Pr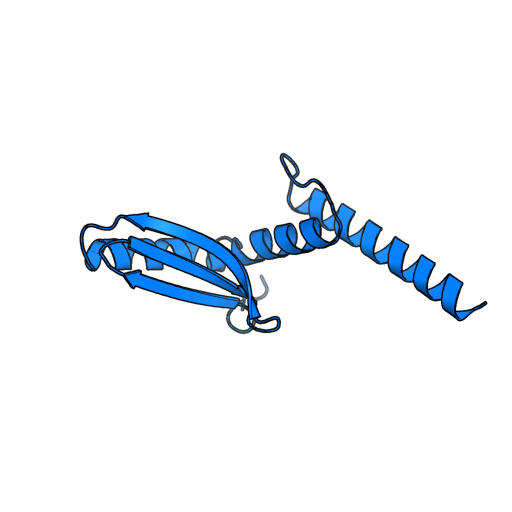otein AF-R7ZID2-F1 (afdb_monomer_lite)

Organism: NCBI:txid1285586

Structure (mmCIF, N/CA/C/O backbone):
data_AF-R7ZID2-F1
#
_entry.id   AF-R7ZID2-F1
#
loop_
_atom_site.group_PDB
_atom_site.id
_atom_site.t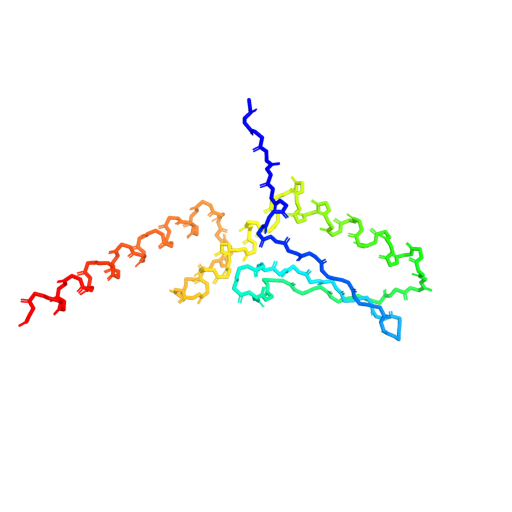ype_symbol
_atom_site.label_atom_id
_atom_site.label_alt_id
_atom_site.label_comp_id
_atom_site.label_asym_id
_atom_site.label_entity_id
_atom_site.label_seq_id
_atom_site.pdbx_PDB_ins_code
_atom_site.Cartn_x
_atom_site.Cartn_y
_atom_site.Cartn_z
_atom_site.occupancy
_atom_site.B_iso_or_equiv
_atom_site.auth_seq_id
_atom_site.auth_comp_id
_atom_site.auth_asym_id
_atom_site.auth_atom_id
_atom_site.pdbx_PDB_model_num
ATOM 1 N N . MET A 1 1 ? 17.368 -4.400 18.443 1.00 31.75 1 MET A N 1
ATOM 2 C CA . MET A 1 1 ? 16.375 -4.170 17.368 1.00 31.75 1 MET A CA 1
ATOM 3 C C . MET A 1 1 ? 15.806 -5.513 16.946 1.00 31.75 1 MET A C 1
ATOM 5 O O . MET A 1 1 ? 16.582 -6.377 16.565 1.00 31.75 1 MET A O 1
ATOM 9 N N . LYS A 1 2 ? 14.493 -5.725 17.108 1.00 29.16 2 LYS A N 1
ATOM 10 C CA . LYS A 1 2 ? 13.805 -6.955 16.678 1.00 29.16 2 LYS A CA 1
ATOM 11 C C . LYS A 1 2 ? 13.522 -6.880 15.169 1.00 29.16 2 LYS A C 1
ATOM 13 O O . LYS A 1 2 ? 13.290 -5.798 14.641 1.00 29.16 2 LYS A O 1
ATOM 18 N N . SER A 1 3 ? 13.624 -8.022 14.504 1.00 26.62 3 SER A N 1
ATOM 19 C CA . SER A 1 3 ? 13.600 -8.234 13.053 1.00 26.62 3 SER A CA 1
ATOM 20 C C . SER A 1 3 ? 12.329 -7.722 12.353 1.00 26.62 3 SER A C 1
ATOM 22 O O . SER A 1 3 ? 11.220 -7.943 12.832 1.00 26.62 3 SER A O 1
ATOM 24 N N . LYS A 1 4 ? 12.488 -7.099 11.173 1.00 41.12 4 LYS A N 1
ATOM 25 C CA . LYS A 1 4 ? 11.404 -6.847 10.206 1.00 41.12 4 LYS A CA 1
ATOM 26 C C . LYS A 1 4 ? 11.287 -8.053 9.271 1.00 41.12 4 LYS A C 1
ATOM 28 O O . LYS A 1 4 ? 12.157 -8.266 8.434 1.00 41.12 4 LYS A O 1
ATOM 33 N N . ILE A 1 5 ? 10.217 -8.836 9.401 1.00 42.88 5 ILE A N 1
ATOM 34 C CA . ILE A 1 5 ? 9.814 -9.819 8.386 1.00 42.88 5 ILE A CA 1
ATOM 35 C C . ILE A 1 5 ? 8.441 -9.391 7.864 1.00 42.88 5 ILE A C 1
ATOM 37 O O . ILE A 1 5 ? 7.422 -9.653 8.495 1.00 42.88 5 ILE A O 1
ATOM 41 N N . TYR A 1 6 ? 8.416 -8.737 6.700 1.00 52.06 6 TYR A N 1
ATOM 42 C CA . TYR A 1 6 ? 7.177 -8.388 5.984 1.00 52.06 6 TYR A CA 1
ATOM 43 C C . TYR A 1 6 ? 6.779 -9.427 4.917 1.00 52.06 6 TYR A C 1
ATOM 45 O O . TYR A 1 6 ? 5.757 -9.276 4.249 1.00 52.06 6 TYR A O 1
ATOM 53 N N . SER A 1 7 ? 7.552 -10.508 4.758 1.00 56.00 7 SER A N 1
ATOM 54 C CA . SER A 1 7 ? 7.496 -11.390 3.578 1.00 56.00 7 SER A CA 1
ATOM 55 C C . SER A 1 7 ? 6.252 -12.291 3.474 1.00 56.00 7 SER A C 1
ATOM 57 O O . SER A 1 7 ? 5.992 -12.869 2.414 1.00 56.00 7 SER A O 1
ATOM 59 N N . GLY A 1 8 ? 5.437 -12.385 4.528 1.00 66.12 8 GLY A N 1
ATOM 60 C CA . GLY A 1 8 ? 4.246 -13.242 4.546 1.00 66.12 8 GLY A CA 1
ATOM 61 C C . GLY A 1 8 ? 2.945 -12.581 4.077 1.00 66.12 8 GLY A C 1
ATOM 62 O O . GLY A 1 8 ? 2.106 -13.261 3.497 1.00 66.12 8 GLY A O 1
ATOM 63 N N . ARG A 1 9 ? 2.763 -11.273 4.307 1.00 82.50 9 ARG A N 1
ATOM 64 C CA . ARG A 1 9 ? 1.447 -10.605 4.166 1.00 82.50 9 ARG A CA 1
ATOM 65 C C . ARG A 1 9 ? 1.298 -9.747 2.923 1.00 82.50 9 ARG A C 1
ATOM 67 O O . ARG A 1 9 ? 0.179 -9.445 2.533 1.00 82.50 9 ARG A O 1
ATOM 74 N N . PHE A 1 10 ? 2.403 -9.371 2.296 1.00 87.62 10 PHE A N 1
ATOM 75 C CA . PHE A 1 10 ? 2.393 -8.509 1.125 1.00 87.62 10 PHE A CA 1
ATOM 76 C C . PHE A 1 10 ? 3.002 -9.228 -0.076 1.00 87.62 10 PHE A C 1
ATOM 78 O O . PHE A 1 10 ? 3.920 -10.042 0.061 1.00 87.62 10 PHE A O 1
ATOM 85 N N . LEU A 1 11 ? 2.464 -8.945 -1.254 1.00 88.19 11 LEU A N 1
ATOM 86 C CA . LEU A 1 11 ? 2.942 -9.419 -2.545 1.00 88.19 11 LEU A CA 1
ATOM 87 C C . LEU A 1 11 ? 3.190 -8.205 -3.434 1.00 88.19 11 LEU A C 1
ATOM 89 O O . LEU A 1 11 ? 2.358 -7.303 -3.489 1.00 88.19 11 LEU A O 1
ATOM 93 N N . ILE A 1 12 ? 4.323 -8.198 -4.131 1.00 89.25 12 ILE A N 1
ATOM 94 C CA . ILE A 1 12 ? 4.556 -7.258 -5.224 1.00 89.25 12 ILE A CA 1
ATOM 95 C C . ILE A 1 12 ? 4.369 -8.009 -6.533 1.00 89.25 12 ILE A C 1
ATOM 97 O O . ILE A 1 12 ? 4.993 -9.049 -6.741 1.00 89.25 12 ILE A O 1
ATOM 101 N N . CYS A 1 13 ? 3.516 -7.469 -7.396 1.00 88.25 13 CYS A N 1
ATOM 102 C CA . CYS A 1 13 ? 3.324 -7.953 -8.757 1.00 88.25 13 CYS A CA 1
ATOM 103 C C . CYS A 1 13 ? 3.794 -6.892 -9.745 1.00 88.25 13 CYS A C 1
ATOM 105 O O . CYS A 1 13 ? 3.577 -5.699 -9.529 1.00 88.25 13 CYS A O 1
ATOM 107 N N . SER A 1 14 ? 4.397 -7.344 -10.838 1.00 89.94 14 SER A N 1
ATOM 108 C CA . SER A 1 14 ? 4.783 -6.503 -11.964 1.00 89.94 14 SER A CA 1
ATOM 109 C C . SER A 1 14 ? 4.243 -7.090 -13.255 1.00 89.94 14 SER A C 1
ATOM 111 O O . SER A 1 14 ? 4.386 -8.291 -13.478 1.00 89.94 14 SER A O 1
ATOM 113 N N . ASP A 1 15 ? 3.682 -6.240 -14.103 1.00 90.44 15 ASP A N 1
ATOM 114 C CA . ASP A 1 15 ? 3.322 -6.569 -15.479 1.00 90.44 15 ASP A CA 1
ATOM 115 C C . ASP A 1 15 ? 3.930 -5.528 -16.421 1.00 90.44 15 ASP A C 1
ATOM 117 O O . ASP A 1 15 ? 3.907 -4.338 -16.110 1.00 90.44 15 ASP A O 1
ATOM 121 N N . ASN A 1 16 ? 4.488 -5.964 -17.549 1.00 87.06 16 ASN A N 1
ATOM 122 C CA . ASN A 1 16 ? 5.039 -5.073 -18.567 1.00 87.06 16 ASN A CA 1
ATOM 123 C C . ASN A 1 16 ? 4.384 -5.379 -19.908 1.00 87.06 16 ASN A C 1
ATOM 125 O O . ASN A 1 16 ? 4.825 -6.256 -20.652 1.00 87.06 16 ASN A O 1
ATOM 129 N N . THR A 1 17 ? 3.341 -4.617 -20.211 1.00 85.88 17 THR A N 1
ATOM 130 C CA . THR A 1 17 ? 2.546 -4.788 -21.422 1.00 85.88 17 THR A CA 1
ATOM 131 C C . THR A 1 17 ? 2.675 -3.536 -22.281 1.00 85.88 17 THR A C 1
ATOM 133 O O . THR A 1 17 ? 2.457 -2.421 -21.810 1.00 85.88 17 THR A O 1
ATOM 136 N N . ALA A 1 18 ? 3.044 -3.708 -23.555 1.00 86.56 18 ALA A N 1
ATOM 137 C CA . ALA A 1 18 ? 3.168 -2.623 -24.536 1.00 86.56 18 ALA A CA 1
ATOM 138 C C . ALA A 1 18 ? 4.056 -1.435 -24.084 1.00 86.56 18 ALA A C 1
ATOM 140 O O . ALA A 1 18 ? 3.774 -0.280 -24.404 1.00 86.56 18 ALA A O 1
ATOM 141 N N . GLY A 1 19 ? 5.131 -1.708 -23.332 1.00 87.88 19 GLY A N 1
ATOM 142 C CA . GLY A 1 19 ? 6.053 -0.681 -22.824 1.00 87.88 19 GLY A CA 1
ATOM 143 C C . GLY A 1 19 ? 5.527 0.104 -21.617 1.00 87.88 19 GLY A C 1
ATOM 144 O O . GLY A 1 19 ? 6.093 1.139 -21.260 1.00 87.88 19 GLY A O 1
ATOM 145 N N . ILE A 1 20 ? 4.444 -0.363 -20.991 1.00 94.00 20 ILE A N 1
ATOM 146 C CA . ILE A 1 20 ? 3.917 0.181 -19.741 1.00 94.00 20 ILE A CA 1
ATOM 147 C C . ILE A 1 20 ? 4.177 -0.834 -18.634 1.00 94.00 20 ILE A C 1
ATOM 149 O O . ILE A 1 20 ? 3.591 -1.917 -18.616 1.00 94.00 20 ILE A O 1
ATOM 153 N N . LEU A 1 21 ? 5.026 -0.445 -17.685 1.00 94.00 21 LEU A N 1
ATOM 154 C CA . LEU A 1 21 ? 5.239 -1.185 -16.454 1.00 94.00 21 LEU A CA 1
ATOM 155 C C . LEU A 1 21 ? 4.139 -0.820 -15.455 1.00 94.00 21 LEU A C 1
ATOM 157 O O . LEU A 1 21 ? 3.961 0.346 -15.100 1.00 94.00 21 LEU A O 1
ATOM 161 N N . THR A 1 22 ? 3.423 -1.831 -14.977 1.00 95.25 22 THR A N 1
ATOM 162 C CA . THR A 1 22 ? 2.477 -1.730 -13.867 1.00 95.25 22 THR A CA 1
ATOM 163 C C . THR A 1 22 ? 3.050 -2.464 -12.661 1.00 95.25 22 THR A C 1
ATOM 165 O O . THR A 1 22 ? 3.315 -3.661 -12.739 1.00 95.25 22 THR A O 1
ATOM 168 N N . LEU A 1 23 ? 3.209 -1.765 -11.539 1.00 94.06 23 LEU A N 1
ATOM 169 C CA . LEU A 1 23 ? 3.682 -2.304 -10.265 1.00 94.06 23 LEU A CA 1
ATOM 170 C C . LEU A 1 23 ? 2.556 -2.238 -9.238 1.00 94.06 23 LEU A C 1
ATOM 172 O O . LEU A 1 23 ? 1.921 -1.199 -9.069 1.00 94.06 23 LEU A O 1
ATOM 176 N N . LYS A 1 24 ? 2.302 -3.345 -8.543 1.00 94.19 24 LYS A N 1
ATOM 177 C CA . LYS A 1 24 ? 1.221 -3.458 -7.558 1.00 94.19 24 LYS A CA 1
ATOM 178 C C . LYS A 1 24 ? 1.755 -3.930 -6.223 1.00 94.19 24 LYS A C 1
ATOM 180 O O . LYS A 1 24 ? 2.520 -4.888 -6.179 1.00 94.19 24 LYS A O 1
ATOM 185 N N . LEU A 1 25 ? 1.312 -3.291 -5.142 1.00 94.12 25 LEU A N 1
ATOM 186 C CA . LEU A 1 25 ? 1.401 -3.831 -3.787 1.00 94.12 25 LEU A CA 1
ATOM 187 C C . LEU A 1 25 ? 0.055 -4.461 -3.427 1.00 94.12 25 LEU A C 1
ATOM 189 O O . LEU A 1 25 ? -0.972 -3.787 -3.451 1.00 94.12 25 LEU A O 1
ATOM 193 N N . ILE A 1 26 ? 0.073 -5.736 -3.058 1.00 90.88 26 ILE A N 1
ATOM 194 C CA . ILE A 1 26 ? -1.118 -6.518 -2.734 1.00 90.88 26 ILE A CA 1
ATOM 195 C C . ILE A 1 26 ? -1.014 -7.004 -1.291 1.00 90.88 26 ILE A C 1
ATOM 197 O O . ILE A 1 26 ? 0.010 -7.568 -0.899 1.00 90.88 26 ILE A O 1
ATOM 201 N N . HIS A 1 27 ? -2.071 -6.825 -0.502 1.00 91.00 27 HIS A N 1
ATOM 202 C CA . HIS A 1 27 ? -2.207 -7.496 0.788 1.00 91.00 27 HIS A CA 1
ATOM 203 C C . HIS A 1 27 ? -2.711 -8.922 0.544 1.00 91.00 27 HIS A C 1
ATOM 205 O O . HIS A 1 27 ? -3.865 -9.131 0.184 1.00 91.00 27 HIS A O 1
ATOM 211 N N . LYS A 1 28 ? -1.825 -9.909 0.712 1.00 85.31 28 LYS A N 1
ATOM 212 C CA . LYS A 1 28 ? -2.045 -11.322 0.361 1.00 85.31 28 LYS A CA 1
ATOM 213 C C . LYS A 1 28 ? -3.270 -11.932 1.034 1.00 85.31 28 LYS A C 1
ATOM 215 O O . LYS A 1 28 ? -3.933 -12.743 0.406 1.00 85.31 28 LYS A O 1
ATOM 220 N N . VAL A 1 29 ? -3.531 -11.576 2.294 1.00 85.25 29 VAL A N 1
ATOM 221 C CA . VAL A 1 29 ? -4.608 -12.187 3.091 1.00 85.25 29 VAL A CA 1
ATOM 222 C C . VAL A 1 29 ? -5.977 -11.832 2.516 1.00 85.25 29 VAL A C 1
ATOM 224 O O . VAL A 1 29 ? -6.803 -12.710 2.317 1.00 85.25 29 VAL A O 1
ATOM 227 N N . GLU A 1 30 ? -6.173 -10.559 2.187 1.00 83.62 30 GLU A N 1
ATOM 228 C CA . GLU A 1 30 ? -7.458 -10.034 1.709 1.00 83.62 30 GLU A CA 1
ATOM 229 C C . GLU A 1 30 ? -7.540 -9.980 0.172 1.00 83.62 30 GLU A C 1
ATOM 231 O O . GLU A 1 30 ? -8.567 -9.623 -0.392 1.00 83.62 30 GLU A O 1
ATOM 236 N N . GLY A 1 31 ? -6.439 -10.263 -0.534 1.00 86.88 31 GLY A N 1
ATOM 237 C CA . GLY A 1 31 ? -6.367 -10.166 -1.996 1.00 86.88 31 GLY A CA 1
ATOM 238 C C . GLY A 1 31 ? -6.504 -8.741 -2.554 1.00 86.88 31 GLY A C 1
ATOM 239 O O . GLY A 1 31 ? -6.698 -8.571 -3.755 1.00 86.88 31 GLY A O 1
ATOM 240 N N . ILE A 1 32 ? -6.396 -7.711 -1.711 1.00 90.44 32 ILE A N 1
ATOM 241 C CA . ILE A 1 32 ? -6.619 -6.309 -2.091 1.00 90.44 32 ILE A CA 1
ATOM 242 C C . ILE A 1 32 ? -5.353 -5.647 -2.639 1.00 90.44 32 ILE A C 1
ATOM 244 O O . ILE A 1 32 ? -4.251 -5.826 -2.113 1.00 90.44 32 ILE A O 1
ATOM 248 N N . VAL A 1 33 ? -5.521 -4.821 -3.673 1.00 92.88 33 VAL A N 1
ATOM 249 C CA . VAL A 1 33 ? -4.463 -3.941 -4.183 1.00 92.88 33 VAL A CA 1
ATOM 250 C C . VAL A 1 33 ? -4.412 -2.695 -3.304 1.00 92.88 33 VAL A C 1
ATOM 252 O O . VAL A 1 33 ? -5.311 -1.863 -3.343 1.00 92.88 33 VAL A O 1
ATOM 255 N N . LEU A 1 34 ? -3.347 -2.566 -2.517 1.00 93.81 34 LEU A N 1
ATOM 256 C CA . LEU A 1 34 ? -3.116 -1.408 -1.652 1.00 93.81 34 LEU A CA 1
ATOM 257 C C . LEU A 1 34 ? -2.551 -0.211 -2.422 1.00 93.81 34 LEU A C 1
ATOM 259 O O . LEU A 1 34 ? -2.757 0.937 -2.037 1.00 93.81 34 LEU A O 1
ATOM 263 N N . HIS A 1 35 ? -1.793 -0.484 -3.485 1.00 94.50 35 HIS A N 1
ATOM 264 C CA . HIS A 1 35 ? -1.171 0.543 -4.309 1.00 94.50 35 HIS A CA 1
ATOM 265 C C . HIS A 1 35 ? -0.895 0.027 -5.722 1.00 94.50 35 HIS A C 1
ATOM 267 O O . HIS A 1 35 ? -0.471 -1.118 -5.893 1.00 94.50 35 HIS A O 1
ATOM 273 N N . GLU A 1 36 ? -1.095 0.893 -6.715 1.00 95.12 36 GLU A N 1
ATOM 274 C CA . GLU A 1 36 ? -0.765 0.658 -8.119 1.00 95.12 36 GLU A CA 1
ATOM 275 C C . GLU A 1 36 ? 0.048 1.843 -8.654 1.00 95.12 36 GLU A C 1
ATOM 277 O O . GLU A 1 36 ? -0.388 2.991 -8.580 1.00 95.12 36 GLU A O 1
ATOM 282 N N . TRP A 1 37 ? 1.218 1.552 -9.218 1.00 95.38 37 TRP A N 1
ATOM 283 C CA . TRP A 1 37 ? 2.050 2.501 -9.949 1.00 95.38 37 TRP A CA 1
ATOM 284 C C . TRP A 1 37 ? 2.100 2.081 -11.415 1.00 95.38 37 TRP A C 1
ATOM 286 O O . TRP A 1 37 ? 2.368 0.919 -11.717 1.00 95.38 37 TRP A O 1
ATOM 296 N N . LYS A 1 38 ? 1.893 3.030 -12.332 1.00 96.00 38 LYS A N 1
ATOM 297 C CA . LYS A 1 38 ? 2.059 2.820 -13.775 1.00 96.00 38 LYS A CA 1
ATOM 298 C C . LYS A 1 38 ? 3.062 3.803 -14.352 1.00 96.00 38 LYS A C 1
ATOM 300 O O . LYS A 1 38 ? 2.935 5.005 -14.136 1.00 96.00 38 LYS A O 1
ATOM 305 N N . GLU A 1 39 ? 4.018 3.302 -15.121 1.00 95.25 39 GLU A N 1
ATOM 306 C CA . GLU A 1 39 ? 4.986 4.138 -15.827 1.00 95.25 39 GLU A CA 1
ATOM 307 C C . GLU A 1 39 ? 5.343 3.583 -17.204 1.00 95.25 39 GLU A C 1
ATOM 309 O O . GLU A 1 39 ? 5.206 2.392 -17.480 1.00 95.25 39 GLU A O 1
ATOM 314 N N . LYS A 1 40 ? 5.795 4.473 -18.090 1.00 96.88 40 LYS A N 1
ATOM 315 C CA . LYS A 1 40 ? 6.322 4.085 -19.398 1.00 96.88 40 LYS A CA 1
ATOM 316 C C . LYS A 1 40 ? 7.795 3.739 -19.250 1.00 96.88 40 LYS A C 1
ATOM 318 O O . LYS A 1 40 ? 8.553 4.559 -18.744 1.00 96.88 40 LYS A O 1
ATOM 323 N N . VAL A 1 41 ? 8.190 2.582 -19.763 1.00 94.75 41 VAL A N 1
ATOM 324 C CA . VAL A 1 41 ? 9.577 2.104 -19.761 1.00 94.75 41 VAL A CA 1
ATOM 325 C C . VAL A 1 41 ? 10.033 1.848 -21.193 1.00 94.75 41 VAL A C 1
ATOM 327 O O . VAL A 1 41 ? 9.264 1.395 -22.038 1.00 94.75 41 VAL A O 1
ATOM 330 N N . LYS A 1 42 ? 11.295 2.155 -21.491 1.00 93.81 42 LYS A N 1
ATOM 331 C CA . LYS A 1 42 ? 11.883 2.021 -22.834 1.00 93.81 42 LYS A CA 1
ATOM 332 C C . LYS A 1 42 ? 12.607 0.695 -23.031 1.00 93.81 42 LYS A C 1
ATOM 334 O O . LYS A 1 42 ? 12.994 0.370 -24.150 1.00 93.81 42 LYS A O 1
ATOM 339 N N . SER A 1 43 ? 12.851 -0.046 -21.952 1.00 93.31 43 SER A N 1
ATOM 340 C CA . SER A 1 43 ? 13.596 -1.304 -21.989 1.00 93.31 43 SER A CA 1
ATOM 341 C C . SER A 1 43 ? 13.284 -2.199 -20.791 1.00 93.31 43 SER A C 1
ATOM 343 O O . SER A 1 43 ? 12.848 -1.726 -19.742 1.00 93.31 43 SER A O 1
ATOM 345 N N . GLU A 1 44 ? 13.594 -3.490 -20.918 1.00 89.06 44 GLU A N 1
ATOM 346 C CA . GLU A 1 44 ? 13.529 -4.448 -19.804 1.00 89.06 44 GLU A CA 1
ATOM 347 C C . GLU A 1 44 ? 14.465 -4.067 -18.651 1.00 89.06 44 GLU A C 1
ATOM 349 O O . GLU A 1 44 ? 14.135 -4.259 -17.479 1.00 89.06 44 GLU A O 1
ATOM 354 N N . ARG A 1 45 ? 15.625 -3.477 -18.969 1.00 92.44 45 ARG A N 1
ATOM 355 C CA . ARG A 1 45 ? 16.576 -2.997 -17.961 1.00 92.44 45 ARG A CA 1
ATOM 356 C C . ARG A 1 45 ? 15.963 -1.896 -17.100 1.00 92.44 45 ARG A C 1
ATOM 358 O O . ARG A 1 45 ? 16.094 -1.940 -15.883 1.00 92.44 45 ARG A O 1
ATOM 365 N N . GLU A 1 46 ? 15.304 -0.925 -17.726 1.00 94.00 46 GLU A N 1
ATOM 366 C CA . GLU A 1 46 ? 14.599 0.148 -17.017 1.00 94.00 46 GLU A CA 1
ATOM 367 C C . GLU A 1 46 ? 13.466 -0.423 -16.161 1.00 94.00 46 GLU A C 1
ATOM 369 O O . GLU A 1 46 ? 13.394 -0.121 -14.973 1.00 94.00 46 GLU A O 1
ATOM 374 N N . ALA A 1 47 ? 12.679 -1.352 -16.714 1.00 91.06 47 ALA A N 1
ATOM 375 C CA . ALA A 1 47 ? 11.615 -2.019 -15.970 1.00 91.06 47 ALA A CA 1
ATOM 376 C C . ALA A 1 47 ? 12.130 -2.761 -14.723 1.00 91.06 47 ALA A C 1
ATOM 378 O O . ALA A 1 47 ? 11.518 -2.708 -13.657 1.00 91.06 47 ALA A O 1
ATOM 379 N N . THR A 1 48 ? 13.285 -3.419 -14.843 1.00 91.12 48 THR A N 1
ATOM 380 C CA . THR A 1 48 ? 13.938 -4.121 -13.731 1.00 91.12 48 THR A CA 1
ATOM 381 C C . THR A 1 48 ? 14.397 -3.146 -12.648 1.00 91.12 48 THR A C 1
ATOM 383 O O . THR A 1 48 ? 14.167 -3.392 -11.467 1.00 91.12 48 THR A O 1
ATOM 386 N N . ILE A 1 49 ? 15.012 -2.021 -13.031 1.00 94.69 49 ILE A N 1
ATOM 387 C CA . ILE A 1 49 ? 15.458 -0.989 -12.081 1.00 94.69 49 ILE A CA 1
ATOM 388 C C . ILE A 1 49 ? 14.264 -0.425 -11.305 1.00 94.69 49 ILE A C 1
ATOM 390 O O . ILE A 1 49 ? 14.321 -0.343 -10.078 1.00 94.69 49 ILE A O 1
ATOM 394 N N . SER A 1 50 ? 13.177 -0.094 -12.001 1.00 94.25 50 SER A N 1
ATOM 395 C CA . SER A 1 50 ? 11.943 0.386 -11.381 1.00 94.25 50 SER A CA 1
ATOM 396 C C . SER A 1 50 ? 11.331 -0.626 -10.417 1.00 94.25 50 SER A C 1
ATOM 398 O O . SER A 1 50 ? 10.944 -0.265 -9.306 1.00 94.25 50 SER A O 1
ATOM 400 N N . LEU A 1 51 ? 11.283 -1.906 -10.801 1.00 91.00 51 LEU A N 1
ATOM 401 C CA . LEU A 1 51 ? 10.790 -2.971 -9.930 1.00 91.00 51 LEU A CA 1
ATOM 402 C C . LEU A 1 51 ? 11.616 -3.079 -8.639 1.00 91.00 51 LEU A C 1
ATOM 404 O O . LEU A 1 51 ? 11.044 -3.186 -7.554 1.00 91.00 51 LEU A O 1
ATOM 408 N N . GLU A 1 52 ? 12.945 -3.040 -8.733 1.00 91.50 52 GLU A N 1
ATOM 409 C CA . GLU A 1 52 ? 13.816 -3.109 -7.556 1.00 91.50 52 GLU A CA 1
ATOM 410 C C . GLU A 1 52 ? 13.689 -1.865 -6.667 1.00 91.50 52 GLU A C 1
ATOM 412 O O . GLU A 1 52 ? 13.598 -1.989 -5.444 1.00 91.50 52 GLU A O 1
ATOM 417 N N . ALA A 1 53 ? 13.594 -0.670 -7.258 1.00 92.81 53 ALA A N 1
ATOM 418 C CA . ALA A 1 53 ? 13.329 0.559 -6.511 1.00 92.81 53 ALA A CA 1
ATOM 419 C C . ALA A 1 53 ? 11.985 0.485 -5.767 1.00 92.81 53 ALA A C 1
ATOM 421 O O . ALA A 1 53 ? 11.909 0.777 -4.574 1.00 92.81 53 ALA A O 1
ATOM 422 N N . TYR A 1 54 ? 10.939 0.001 -6.437 1.00 92.12 54 TYR A N 1
ATOM 423 C CA . TYR A 1 54 ? 9.621 -0.175 -5.838 1.00 92.12 54 TYR A CA 1
ATOM 424 C C . TYR A 1 54 ? 9.641 -1.181 -4.681 1.00 92.12 54 TYR A C 1
ATOM 426 O O . TYR A 1 54 ? 9.087 -0.905 -3.618 1.00 92.12 54 TYR A O 1
ATOM 434 N N . LYS A 1 55 ? 10.324 -2.325 -4.835 1.00 89.31 55 LYS A N 1
ATOM 435 C CA . LYS A 1 55 ? 10.502 -3.305 -3.748 1.00 89.31 55 LYS A CA 1
ATOM 436 C C . LYS A 1 55 ? 11.159 -2.678 -2.521 1.00 89.31 55 LYS A C 1
ATOM 438 O O . LYS A 1 55 ? 10.680 -2.901 -1.409 1.00 89.31 55 LYS A O 1
ATOM 443 N N . ARG A 1 56 ? 12.212 -1.879 -2.721 1.00 89.50 56 ARG A N 1
ATOM 444 C CA . ARG A 1 56 ? 12.903 -1.170 -1.636 1.00 89.50 56 ARG A CA 1
ATOM 445 C C . ARG A 1 56 ? 11.973 -0.214 -0.903 1.00 89.50 56 ARG A C 1
ATOM 447 O O . ARG A 1 56 ? 11.807 -0.355 0.305 1.00 89.50 56 ARG A O 1
ATOM 454 N N . CYS A 1 57 ? 11.281 0.668 -1.621 1.00 89.19 57 CYS A N 1
ATOM 455 C CA . CYS A 1 57 ? 10.335 1.598 -0.999 1.00 89.19 57 CYS A CA 1
ATOM 456 C C . CYS A 1 57 ? 9.223 0.871 -0.224 1.00 89.19 57 CYS A C 1
ATOM 458 O O . CYS A 1 57 ? 8.828 1.287 0.863 1.00 89.19 57 CYS A O 1
ATOM 460 N N . MET A 1 58 ? 8.713 -0.245 -0.752 1.00 90.25 58 MET A N 1
ATOM 461 C CA . MET A 1 58 ? 7.626 -0.976 -0.098 1.00 90.25 58 MET A CA 1
ATOM 462 C C . MET A 1 58 ? 8.080 -1.748 1.145 1.00 90.25 58 MET A C 1
ATOM 464 O O . MET A 1 58 ? 7.333 -1.792 2.123 1.00 90.25 58 MET A O 1
ATOM 468 N N . PHE A 1 59 ? 9.265 -2.363 1.124 1.00 81.94 59 PHE A N 1
ATOM 469 C CA . PHE A 1 59 ? 9.691 -3.289 2.180 1.00 81.94 59 PHE A CA 1
ATOM 470 C C . PHE A 1 59 ? 10.794 -2.763 3.092 1.00 81.94 59 PHE A C 1
ATOM 472 O O . PHE A 1 59 ? 10.761 -3.040 4.291 1.00 81.94 59 PHE A O 1
ATOM 479 N N . GLU A 1 60 ? 11.762 -2.026 2.557 1.00 77.62 60 GLU A N 1
ATOM 480 C CA . GLU A 1 60 ? 12.863 -1.470 3.348 1.00 77.62 60 GLU A CA 1
ATOM 481 C C . GLU A 1 60 ? 12.426 -0.171 4.041 1.00 77.62 60 GLU A C 1
ATOM 483 O O . GLU A 1 60 ? 12.739 0.039 5.214 1.00 77.62 60 GLU A O 1
ATOM 488 N N . GLU A 1 61 ? 11.612 0.641 3.361 1.00 76.19 61 GLU A N 1
ATOM 489 C CA . GLU A 1 61 ? 11.172 1.967 3.828 1.00 76.19 61 GLU A CA 1
ATOM 490 C C . GLU A 1 61 ? 9.758 1.976 4.441 1.00 76.19 61 GLU A C 1
ATOM 492 O O . GLU A 1 61 ? 9.132 3.023 4.573 1.00 76.19 61 GLU A O 1
ATOM 497 N N . ASP A 1 62 ? 9.232 0.806 4.819 1.00 83.38 62 ASP A N 1
ATOM 498 C CA . ASP A 1 62 ? 7.894 0.639 5.414 1.00 83.38 62 ASP A CA 1
ATOM 499 C C . ASP A 1 62 ? 6.722 1.156 4.552 1.00 83.38 62 ASP A C 1
ATOM 501 O O . ASP A 1 62 ? 5.598 1.294 5.047 1.00 83.38 62 ASP A O 1
ATOM 505 N N . GLY A 1 63 ? 6.927 1.378 3.249 1.00 89.25 63 GLY A N 1
ATOM 506 C CA . GLY A 1 63 ? 5.882 1.856 2.342 1.00 89.25 63 GLY A CA 1
ATOM 507 C C . GLY A 1 63 ? 4.638 0.965 2.344 1.00 89.25 63 GLY A C 1
ATOM 508 O O . GLY A 1 63 ? 3.516 1.472 2.333 1.00 89.25 63 GLY A O 1
ATOM 509 N N . ALA A 1 64 ? 4.805 -0.357 2.463 1.00 90.00 64 ALA A N 1
ATOM 510 C CA . ALA A 1 64 ? 3.678 -1.283 2.534 1.00 90.00 64 ALA A CA 1
ATOM 511 C C . ALA A 1 64 ? 2.771 -1.042 3.750 1.00 90.00 64 ALA A C 1
ATOM 513 O O . ALA A 1 64 ? 1.547 -1.119 3.630 1.00 90.00 64 ALA A O 1
ATOM 514 N N . LEU A 1 65 ? 3.350 -0.692 4.903 1.00 89.50 65 LEU A N 1
ATOM 515 C CA . LEU A 1 65 ? 2.572 -0.318 6.083 1.00 89.50 65 LEU A CA 1
ATOM 516 C C . LEU A 1 65 ? 1.859 1.013 5.883 1.00 89.50 65 LEU A C 1
ATOM 518 O O . LEU A 1 65 ? 0.695 1.135 6.251 1.00 89.50 65 LEU A O 1
ATOM 522 N N . VAL A 1 66 ? 2.524 1.993 5.268 1.00 91.38 66 VAL A N 1
ATOM 523 C CA . VAL A 1 66 ? 1.911 3.293 4.969 1.00 91.38 66 VAL A CA 1
ATOM 524 C C . VAL A 1 66 ? 0.672 3.115 4.092 1.00 91.38 66 VAL A C 1
ATOM 526 O O . VAL A 1 66 ? -0.376 3.687 4.388 1.00 91.38 66 VAL A O 1
ATOM 529 N N . PHE A 1 67 ? 0.761 2.305 3.036 1.00 92.50 67 PHE A N 1
ATOM 530 C CA . PHE A 1 67 ? -0.388 2.030 2.173 1.00 92.50 67 PHE A CA 1
ATOM 531 C C . PHE A 1 67 ? -1.474 1.210 2.874 1.00 92.50 67 PHE A C 1
ATOM 533 O O . PHE A 1 67 ? -2.651 1.489 2.664 1.00 92.50 67 PHE A O 1
ATOM 540 N N . MET A 1 68 ? -1.112 0.279 3.762 1.00 92.50 68 MET A N 1
ATOM 541 C CA . MET A 1 68 ? -2.092 -0.431 4.591 1.00 92.50 68 MET A CA 1
ATOM 542 C C . MET A 1 68 ? -2.851 0.525 5.520 1.00 92.50 68 MET A C 1
ATOM 544 O O . MET A 1 68 ? -4.074 0.470 5.595 1.00 92.50 68 MET A O 1
ATOM 548 N N . VAL A 1 69 ? -2.150 1.439 6.196 1.00 92.88 69 VAL A N 1
ATOM 549 C CA . VAL A 1 69 ? -2.781 2.435 7.076 1.00 92.88 69 VAL A CA 1
ATOM 550 C C . VAL A 1 69 ? -3.703 3.357 6.281 1.00 92.88 69 VAL A C 1
ATOM 552 O O . VAL A 1 69 ? -4.822 3.606 6.714 1.00 92.88 69 VAL A O 1
ATOM 555 N N . LYS A 1 70 ? -3.282 3.819 5.097 1.00 92.25 70 LYS A N 1
ATOM 556 C CA . LYS A 1 70 ? -4.135 4.630 4.209 1.00 92.25 70 LYS A CA 1
ATOM 557 C C . LYS A 1 70 ? -5.382 3.874 3.753 1.00 92.25 70 LYS A C 1
ATOM 559 O O . LYS A 1 70 ? -6.463 4.452 3.731 1.00 92.25 70 LYS A O 1
ATOM 564 N N . TYR A 1 71 ? -5.238 2.592 3.422 1.00 92.06 71 TYR A N 1
ATOM 565 C CA . TYR A 1 71 ? -6.368 1.741 3.067 1.00 92.06 71 TYR A CA 1
ATOM 566 C C . TYR A 1 71 ? -7.362 1.624 4.229 1.00 92.06 71 TYR A C 1
ATOM 568 O O . TYR A 1 71 ? -8.541 1.915 4.055 1.00 92.06 71 TYR A O 1
ATOM 576 N N . VAL A 1 72 ? -6.893 1.300 5.436 1.00 92.62 72 VAL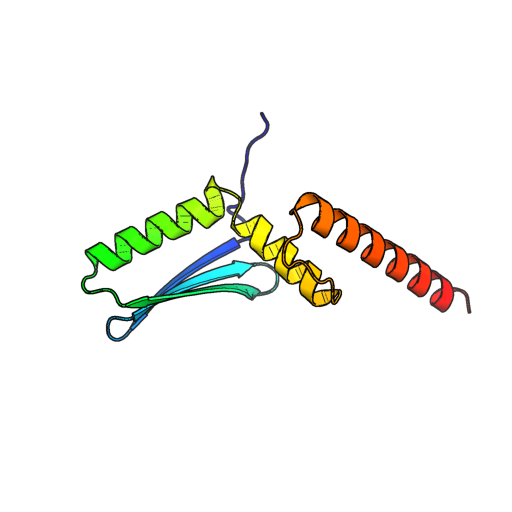 A N 1
ATOM 577 C CA . VAL A 1 72 ? -7.763 1.205 6.620 1.00 92.62 72 VAL A CA 1
ATOM 578 C C . VAL A 1 72 ? -8.407 2.554 6.952 1.00 92.62 72 VAL A C 1
ATOM 580 O O . VAL A 1 72 ? -9.596 2.602 7.244 1.00 92.62 72 VAL A O 1
ATOM 583 N N . ALA A 1 73 ? -7.665 3.659 6.845 1.00 94.00 73 ALA A N 1
ATOM 584 C CA . ALA A 1 73 ? -8.218 5.000 7.017 1.00 94.00 73 ALA A CA 1
ATOM 585 C C . ALA A 1 73 ? -9.374 5.265 6.041 1.00 94.00 73 ALA A C 1
ATOM 587 O O . ALA A 1 73 ? -10.395 5.804 6.451 1.00 94.00 73 ALA A O 1
ATOM 588 N N . SER A 1 74 ? -9.244 4.833 4.780 1.00 91.88 74 SER A N 1
ATOM 589 C CA . SER A 1 74 ? -10.318 4.973 3.791 1.00 91.88 74 SER A CA 1
ATOM 590 C C . SER A 1 74 ? -11.555 4.131 4.110 1.00 91.88 74 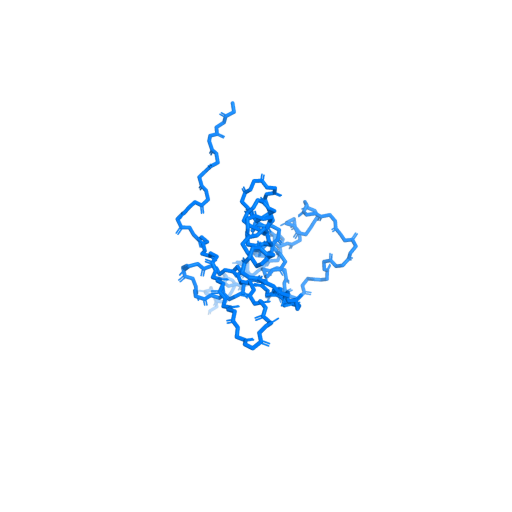SER A C 1
ATOM 592 O O . SER A 1 74 ? -12.658 4.589 3.851 1.00 91.88 74 SER A O 1
ATOM 594 N N . LEU A 1 75 ? -11.401 2.952 4.728 1.00 91.31 75 LEU A N 1
ATOM 595 C CA . LEU A 1 75 ? -12.543 2.138 5.169 1.00 91.31 75 LEU A CA 1
ATOM 596 C C . LEU A 1 75 ? -13.340 2.797 6.303 1.00 91.31 75 LEU A C 1
ATOM 598 O O . LEU A 1 75 ? -14.527 2.530 6.445 1.00 91.31 75 LEU A O 1
ATOM 602 N N . PHE A 1 76 ? -12.688 3.640 7.106 1.00 92.75 76 PHE A N 1
ATOM 603 C CA . PHE A 1 76 ? -13.316 4.397 8.191 1.00 92.75 76 PHE A CA 1
ATOM 604 C C . PHE A 1 76 ? -13.673 5.841 7.804 1.00 92.75 76 PHE A C 1
ATOM 606 O O . PHE A 1 76 ? -13.979 6.640 8.691 1.00 92.75 76 PHE A O 1
ATOM 613 N N . ASP A 1 77 ? -13.582 6.199 6.517 1.00 93.06 77 ASP A N 1
ATOM 614 C CA . ASP A 1 77 ? -13.787 7.566 6.015 1.00 93.06 77 ASP A CA 1
ATOM 615 C C . ASP A 1 77 ? -12.934 8.630 6.743 1.00 93.06 77 ASP A C 1
ATOM 617 O O . ASP A 1 77 ? -13.336 9.779 6.941 1.00 93.06 77 ASP A O 1
ATOM 621 N N . ILE A 1 78 ? -11.720 8.258 7.159 1.00 93.44 78 ILE A N 1
ATOM 622 C CA . ILE A 1 78 ? -10.771 9.161 7.817 1.00 93.44 78 ILE A CA 1
ATOM 623 C C . ILE A 1 78 ? -9.995 9.939 6.751 1.00 93.44 78 ILE A C 1
ATOM 625 O O . ILE A 1 78 ? -9.227 9.358 5.978 1.00 93.44 78 ILE A O 1
ATOM 629 N N . ASP A 1 79 ? -10.116 11.271 6.756 1.00 91.38 79 ASP A N 1
ATOM 630 C CA . ASP A 1 79 ? -9.257 12.126 5.932 1.00 91.38 79 ASP A CA 1
ATOM 631 C C . ASP A 1 79 ? -7.817 12.103 6.456 1.00 91.38 79 ASP A C 1
ATOM 633 O O . ASP A 1 79 ? -7.497 12.645 7.516 1.00 91.38 79 ASP A O 1
ATOM 637 N N . TYR A 1 80 ? -6.943 11.458 5.691 1.00 87.50 80 TYR A N 1
ATOM 638 C CA . TYR A 1 80 ? -5.529 11.300 6.005 1.00 87.50 80 TYR A CA 1
ATOM 639 C C . TYR A 1 80 ? -4.620 12.282 5.248 1.00 87.50 80 TYR A C 1
ATOM 641 O O . TYR A 1 80 ? -3.397 12.239 5.420 1.00 87.50 80 TYR A O 1
ATOM 649 N N . LYS A 1 81 ? -5.155 13.153 4.378 1.00 87.50 81 LYS A N 1
ATOM 650 C CA . LYS A 1 81 ? -4.321 14.084 3.601 1.00 87.50 81 LYS A CA 1
ATOM 651 C C . LYS A 1 81 ? -3.668 15.114 4.525 1.00 87.50 81 LYS A C 1
ATOM 653 O O . LYS A 1 81 ? -4.324 15.764 5.324 1.00 87.50 81 LYS A O 1
ATOM 658 N N . GLY A 1 82 ? -2.347 15.259 4.408 1.00 86.38 82 GLY A N 1
ATOM 659 C CA . GLY A 1 82 ? -1.564 16.186 5.236 1.00 86.38 82 GLY A CA 1
ATOM 660 C C . GLY A 1 82 ? -1.324 15.725 6.679 1.00 86.38 82 GLY A C 1
ATOM 661 O O . GLY A 1 82 ? -0.616 16.416 7.406 1.00 86.38 82 GLY A O 1
ATOM 662 N N . LYS A 1 83 ? -1.852 14.562 7.087 1.00 88.69 83 LYS A N 1
ATOM 663 C CA . LYS A 1 83 ? -1.652 13.997 8.426 1.00 88.69 83 LYS A CA 1
ATOM 664 C C . LYS A 1 83 ? -0.437 13.076 8.484 1.00 88.69 83 LYS A C 1
ATOM 666 O O . LYS A 1 83 ? -0.094 12.397 7.512 1.00 88.69 83 LYS A O 1
ATOM 671 N N . GLY A 1 84 ? 0.201 13.027 9.651 1.00 88.38 84 GLY A N 1
ATOM 672 C CA . GLY A 1 84 ? 1.276 12.073 9.926 1.00 88.38 84 GLY A CA 1
ATOM 673 C C . GLY A 1 84 ? 0.744 10.649 10.125 1.00 88.38 84 GLY A C 1
ATOM 674 O O . GLY A 1 84 ? -0.388 10.453 10.559 1.00 88.38 84 GLY A O 1
ATOM 675 N N . LEU A 1 85 ? 1.576 9.632 9.872 1.00 88.50 85 LEU A N 1
ATOM 676 C CA . LEU A 1 85 ? 1.178 8.221 10.015 1.00 88.50 85 LEU A CA 1
ATOM 677 C C . LEU A 1 85 ? 0.682 7.877 11.432 1.00 88.50 85 LEU A C 1
ATOM 679 O O . LEU A 1 85 ? -0.282 7.128 11.586 1.00 88.50 85 LEU A O 1
ATOM 683 N N . ILE A 1 86 ? 1.329 8.444 12.456 1.00 90.81 86 ILE A N 1
ATOM 684 C CA . ILE A 1 86 ? 0.950 8.260 13.865 1.00 90.81 86 ILE A CA 1
ATOM 685 C C . ILE A 1 86 ? -0.455 8.816 14.109 1.00 90.81 86 ILE A C 1
ATOM 687 O O . ILE A 1 86 ? -1.297 8.118 14.660 1.00 90.81 86 ILE A O 1
ATOM 691 N N . GLU A 1 87 ? -0.727 10.033 13.638 1.00 93.25 87 GLU A N 1
ATOM 692 C CA . GLU A 1 87 ? -2.029 10.687 13.790 1.00 93.25 87 GLU A CA 1
ATOM 693 C C . GLU A 1 87 ? -3.148 9.872 13.130 1.00 93.25 87 GLU A C 1
ATOM 695 O O . GLU A 1 87 ? -4.173 9.607 13.752 1.00 93.25 87 GLU A O 1
ATOM 700 N N . ILE A 1 88 ? -2.925 9.403 11.899 1.00 93.31 88 ILE A N 1
ATOM 701 C CA . ILE A 1 88 ? -3.895 8.566 11.178 1.00 93.31 88 ILE A CA 1
ATOM 702 C C . ILE A 1 88 ? -4.162 7.269 11.950 1.00 93.31 88 ILE A C 1
ATOM 704 O O . ILE A 1 88 ? -5.306 6.839 12.073 1.00 93.31 88 ILE A O 1
ATOM 708 N N . THR A 1 89 ? -3.115 6.656 12.502 1.00 93.38 89 THR A N 1
ATOM 709 C CA . THR A 1 89 ? -3.238 5.407 13.262 1.00 93.38 89 THR A CA 1
ATOM 710 C C . THR A 1 89 ? -4.042 5.599 14.549 1.00 93.38 89 THR A C 1
ATOM 712 O O . THR A 1 89 ? -4.849 4.737 14.889 1.00 93.38 89 THR A O 1
ATOM 715 N N . GLU A 1 90 ? -3.870 6.717 15.256 1.00 95.44 90 GLU A N 1
ATOM 716 C CA . GLU A 1 90 ? -4.676 7.018 16.446 1.00 95.44 90 GLU A CA 1
ATOM 717 C C . GLU A 1 90 ? -6.149 7.271 16.097 1.00 95.44 90 GLU A C 1
ATOM 719 O O . GLU A 1 90 ? -7.032 6.756 16.780 1.00 95.44 90 GLU A O 1
ATOM 724 N N . LEU A 1 91 ? -6.434 7.963 14.988 1.00 95.56 91 LEU A N 1
ATOM 725 C CA . LEU A 1 91 ? -7.811 8.137 14.505 1.00 95.56 91 LEU A CA 1
ATOM 726 C C . LEU A 1 91 ? -8.472 6.794 14.156 1.00 95.56 91 LEU A C 1
ATOM 728 O O . LEU A 1 91 ? -9.628 6.571 14.511 1.00 95.56 91 LEU A O 1
ATOM 732 N N . ILE A 1 92 ? -7.730 5.883 13.515 1.00 95.50 92 ILE A N 1
ATOM 733 C CA . ILE A 1 92 ? -8.197 4.519 13.223 1.00 95.50 92 ILE A CA 1
ATOM 734 C C . ILE A 1 92 ? -8.530 3.772 14.518 1.00 95.50 92 ILE A C 1
ATOM 736 O O . ILE A 1 92 ? -9.591 3.160 14.612 1.00 95.50 92 ILE A O 1
ATOM 740 N N . LYS A 1 93 ? -7.646 3.821 15.524 1.00 94.31 93 LYS A N 1
ATOM 741 C CA . LYS A 1 93 ? -7.881 3.157 16.817 1.00 94.31 93 LYS A CA 1
ATOM 742 C C . LYS A 1 93 ? -9.127 3.692 17.511 1.00 94.31 93 LYS A C 1
ATOM 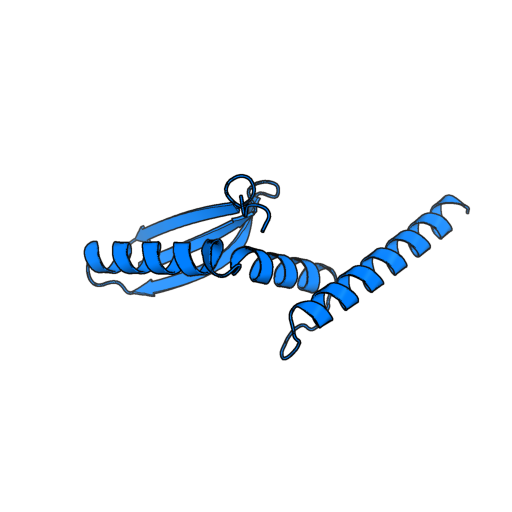744 O O . LYS A 1 93 ? -9.898 2.900 18.041 1.00 94.31 93 LYS A O 1
ATOM 749 N N . GLN A 1 94 ? -9.320 5.011 17.499 1.00 95.19 94 GLN A N 1
ATOM 750 C CA . GLN A 1 94 ? -10.502 5.622 18.094 1.00 95.19 94 GLN A CA 1
ATOM 751 C C . GLN A 1 94 ? -11.775 5.141 17.391 1.00 95.19 94 GLN A C 1
ATOM 753 O O . GLN A 1 94 ? -12.675 4.647 18.056 1.00 95.19 94 GLN A O 1
ATOM 758 N N . LYS A 1 95 ? -11.810 5.173 16.052 1.00 94.31 95 LYS A N 1
ATOM 759 C CA . LYS A 1 95 ? -12.958 4.684 15.273 1.00 94.31 95 LYS A CA 1
ATOM 760 C C . LYS A 1 95 ? -13.256 3.203 15.496 1.00 94.31 95 LYS A C 1
ATOM 762 O O . LYS A 1 95 ? -14.417 2.834 15.625 1.00 94.31 95 LYS A O 1
ATOM 767 N N . ALA A 1 96 ? -12.225 2.364 15.567 1.00 92.25 96 ALA A N 1
ATOM 768 C CA . ALA A 1 96 ? -12.396 0.947 15.874 1.00 92.25 96 ALA A CA 1
ATOM 769 C C . ALA A 1 96 ? -13.017 0.744 17.267 1.00 92.25 96 ALA A C 1
ATOM 771 O O . ALA A 1 96 ? -13.919 -0.072 17.422 1.00 92.25 96 ALA A O 1
ATOM 772 N N . LYS A 1 97 ? -12.579 1.526 18.261 1.00 93.31 97 LYS A N 1
ATOM 773 C CA . LYS A 1 97 ? -13.128 1.476 19.618 1.00 93.31 97 LYS A CA 1
ATOM 774 C C . LYS A 1 97 ? -14.592 1.924 19.671 1.00 93.31 97 LYS A C 1
ATOM 776 O O . LYS A 1 97 ? -15.390 1.262 20.325 1.00 93.31 97 LYS A O 1
ATOM 781 N N . ASP A 1 98 ? -14.935 3.006 18.973 1.00 91.75 98 ASP A N 1
ATOM 782 C CA . ASP A 1 98 ? -16.312 3.510 18.906 1.00 91.75 98 ASP A CA 1
ATOM 783 C C . ASP A 1 98 ? -17.255 2.427 18.338 1.00 91.75 98 ASP A C 1
ATOM 785 O O . ASP A 1 98 ? -18.305 2.151 18.914 1.00 91.75 98 ASP A O 1
ATOM 789 N N . LEU A 1 99 ? -16.834 1.729 17.275 1.00 89.94 99 LEU A N 1
ATOM 790 C CA . LEU A 1 99 ? -17.597 0.625 16.678 1.00 89.94 99 LEU A CA 1
ATOM 791 C C . LEU A 1 99 ? -17.754 -0.579 17.619 1.00 89.94 99 LEU A C 1
ATOM 793 O O . LEU A 1 99 ? -18.836 -1.156 17.696 1.00 89.94 99 LEU A O 1
ATOM 797 N N . GLU A 1 100 ? -16.706 -0.954 18.360 1.00 88.88 100 GLU A N 1
ATOM 798 C CA . GLU A 1 100 ? -16.798 -2.029 19.360 1.00 88.88 100 GLU A CA 1
ATOM 799 C C . GLU A 1 100 ? -17.788 -1.694 20.491 1.00 88.88 100 GLU A C 1
ATOM 801 O O . GLU A 1 100 ? -18.412 -2.591 21.065 1.00 88.88 100 GLU A O 1
ATOM 806 N N . GLU A 1 101 ? -17.906 -0.418 20.865 1.00 90.00 101 GLU A N 1
ATOM 807 C CA . GLU A 1 101 ? -18.864 0.053 21.871 1.00 90.00 101 GLU A CA 1
ATOM 808 C C . GLU A 1 101 ? -20.302 0.075 21.314 1.00 90.00 101 GLU A C 1
ATOM 810 O O . GLU A 1 101 ? -21.237 -0.356 22.001 1.00 90.00 101 GLU A O 1
ATOM 815 N N . GLU A 1 102 ? -20.486 0.481 20.054 1.00 85.56 102 GLU A N 1
ATOM 816 C CA . GLU A 1 102 ? -21.773 0.407 19.346 1.00 85.56 102 GLU A CA 1
ATOM 817 C C . GLU A 1 102 ? -22.273 -1.042 19.213 1.00 85.56 102 GLU A C 1
ATOM 819 O O . GLU A 1 102 ? -23.419 -1.336 19.561 1.00 85.56 102 GLU A O 1
ATOM 824 N N . GLU A 1 103 ? -21.411 -1.976 18.798 1.00 77.62 103 GLU A N 1
ATOM 825 C CA . GLU A 1 103 ? -21.763 -3.393 18.624 1.00 77.62 103 GLU A CA 1
ATOM 826 C C . GLU A 1 103 ? -22.209 -4.043 19.946 1.00 77.62 103 GLU A C 1
ATOM 828 O O . GLU A 1 103 ? -23.222 -4.750 20.000 1.00 77.62 103 GLU A O 1
ATOM 833 N N . LYS A 1 104 ? -21.514 -3.741 21.052 1.00 68.06 104 LYS A N 1
ATOM 834 C CA . LYS A 1 104 ? -21.899 -4.204 22.399 1.00 68.06 104 LYS A CA 1
ATOM 835 C C . LYS A 1 104 ? -23.260 -3.671 22.828 1.00 68.06 104 LYS A C 1
ATOM 837 O O . LYS A 1 104 ? -23.995 -4.377 23.512 1.00 68.06 104 LYS A O 1
ATOM 842 N N . THR A 1 105 ? -23.603 -2.450 22.432 1.00 61.81 105 THR A N 1
ATOM 843 C CA . THR A 1 105 ? -24.888 -1.832 22.780 1.00 61.81 105 THR A CA 1
ATOM 844 C C . THR A 1 105 ? -26.053 -2.512 22.053 1.00 61.81 105 THR A C 1
ATOM 846 O O . THR A 1 105 ? -27.119 -2.670 22.641 1.00 61.81 105 THR A O 1
ATOM 849 N N . ILE A 1 106 ? -25.841 -2.987 20.821 1.00 59.19 106 ILE A N 1
ATOM 850 C CA . ILE A 1 106 ? -26.847 -3.730 20.039 1.00 59.19 106 ILE A CA 1
ATOM 851 C C . ILE A 1 106 ? -27.079 -5.135 20.613 1.00 59.19 106 ILE A C 1
ATOM 853 O O . ILE A 1 106 ? -28.212 -5.593 20.675 1.00 59.19 106 ILE A O 1
ATOM 857 N N . CYS A 1 107 ? -26.027 -5.818 21.070 1.00 52.91 107 CYS A N 1
ATOM 858 C CA . CYS A 1 107 ? -26.127 -7.198 21.570 1.00 52.91 107 CYS A CA 1
ATOM 859 C C . CYS A 1 107 ? -26.764 -7.328 22.967 1.00 52.91 107 CYS A C 1
ATOM 861 O O . CYS A 1 107 ? -26.992 -8.445 23.431 1.00 52.91 107 CYS A O 1
ATOM 863 N N . ILE A 1 108 ? -26.988 -6.208 23.660 1.00 53.19 108 ILE A N 1
ATOM 864 C CA . ILE A 1 108 ? -27.587 -6.154 25.004 1.00 53.19 108 ILE A CA 1
ATOM 865 C C . ILE A 1 108 ? -29.070 -5.718 24.944 1.00 53.19 108 ILE A C 1
ATOM 867 O O . ILE A 1 108 ? -29.765 -5.796 25.959 1.00 53.19 108 ILE A O 1
ATOM 871 N N . GLN A 1 109 ? -29.565 -5.286 23.776 1.00 45.34 109 GLN A N 1
ATOM 872 C CA . GLN A 1 109 ? -30.989 -4.998 23.531 1.00 45.34 109 GLN A CA 1
ATOM 873 C C . GLN A 1 109 ? -31.787 -6.273 23.247 1.00 45.34 109 GLN A C 1
ATOM 875 O O . GLN A 1 109 ? -32.954 -6.318 23.698 1.00 45.34 109 GLN A O 1
#

Secondary structure (DSSP, 8-state):
------TTTEEEEEEEETTEEEEEEEETTTTEEEEEEEEE-SSHHHHHHHHHHHHH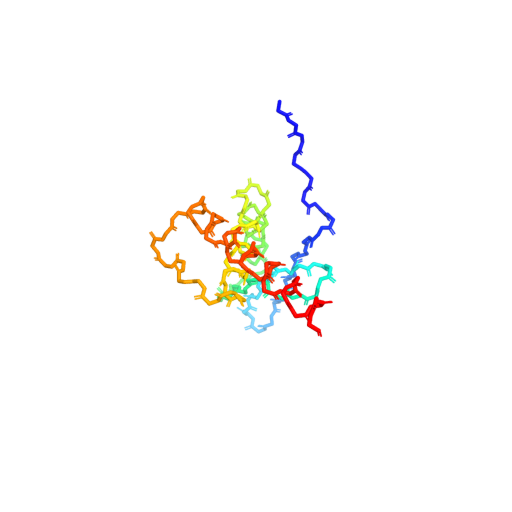HHHTS-HHHHHHHHHHHHHTT---TT--HHHHHHHHHHHHHHHHHHHHHHTT-

Radius of gyration: 17.86 Å; chains: 1; bounding box: 48×29×50 Å

pLDDT: mean 85.34, std 15.17, range [26.62, 96.88]

Foldseek 3Di:
DDDDDPPPFWDWDWDQDPQKIKIFIAGVVVRDTLDIDIDGHPDPVRSVVVSVVVCCCVRVVVVVVVSVLVVLCVVLVHPCPPHDSVVSVVVSVVSVVVVVVVVVVVVVD

Sequence (109 aa):
MKSKIYSGRFLICSDNTAGILTLKLIHKVEGIVLHEWKEKVKSEREATISLEAYKRCMFEEDGALVFMVKYVASLFDIDYKGKGLIEITELIKQKAKDLEEEEKTICIQ